Protein AF-A0A9P5E299-F1 (afdb_monomer)

Structure (mmCIF, N/CA/C/O backbone):
data_AF-A0A9P5E299-F1
#
_entry.id   AF-A0A9P5E299-F1
#
loop_
_atom_site.group_PDB
_atom_site.id
_atom_site.type_symbol
_atom_site.label_atom_id
_atom_site.label_alt_id
_atom_site.label_comp_id
_atom_site.label_asym_id
_atom_site.label_entity_id
_atom_site.label_seq_id
_atom_site.pdbx_PDB_ins_code
_atom_site.Cartn_x
_atom_site.Cartn_y
_atom_site.Cartn_z
_atom_site.occupancy
_atom_site.B_iso_or_equiv
_atom_site.auth_seq_id
_atom_site.auth_comp_id
_atom_site.auth_asym_id
_atom_site.auth_atom_id
_atom_site.pdbx_PDB_model_num
ATOM 1 N N . MET A 1 1 ? -34.247 -9.496 17.840 1.00 45.66 1 MET A N 1
ATOM 2 C CA . MET A 1 1 ? -34.754 -9.740 16.474 1.00 45.66 1 MET A CA 1
ATOM 3 C C . MET A 1 1 ? -33.866 -8.921 15.563 1.00 45.66 1 MET A C 1
ATOM 5 O O . MET A 1 1 ? -34.236 -7.826 15.164 1.00 45.66 1 MET A O 1
ATOM 9 N N . ASP A 1 2 ? -32.658 -9.420 15.322 1.00 56.34 2 ASP A N 1
ATOM 10 C CA . ASP A 1 2 ? -31.679 -8.751 14.474 1.00 56.34 2 ASP A CA 1
ATOM 11 C C . ASP A 1 2 ? -31.809 -9.475 13.147 1.00 56.34 2 ASP A C 1
ATOM 13 O O . ASP A 1 2 ? -31.254 -10.553 12.957 1.00 56.34 2 ASP A O 1
ATOM 17 N N . SER A 1 3 ? -32.709 -8.951 12.321 1.00 55.81 3 SER A N 1
ATOM 18 C CA . SER A 1 3 ? -32.991 -9.416 10.970 1.00 55.81 3 SER A CA 1
ATOM 19 C C . SER A 1 3 ? -31.706 -9.862 10.284 1.00 55.81 3 SER A C 1
ATOM 21 O O . SER A 1 3 ? -30.760 -9.075 10.199 1.00 55.81 3 SER A O 1
ATOM 23 N N . GLU A 1 4 ? -31.707 -11.116 9.828 1.00 57.66 4 GLU A N 1
ATOM 24 C CA . GLU A 1 4 ? -30.712 -11.706 8.946 1.00 57.66 4 GLU A CA 1
ATOM 25 C C . GLU A 1 4 ? -30.465 -10.782 7.751 1.00 57.66 4 GLU A C 1
ATOM 27 O O . GLU A 1 4 ? -31.087 -10.896 6.695 1.00 57.66 4 GLU A O 1
ATOM 32 N N . LEU A 1 5 ? -29.544 -9.836 7.911 1.00 64.62 5 LEU A N 1
ATOM 33 C CA . LEU A 1 5 ? -28.848 -9.237 6.791 1.00 64.62 5 LEU A CA 1
ATOM 34 C C . LEU A 1 5 ? -28.011 -10.377 6.224 1.00 64.62 5 LEU A C 1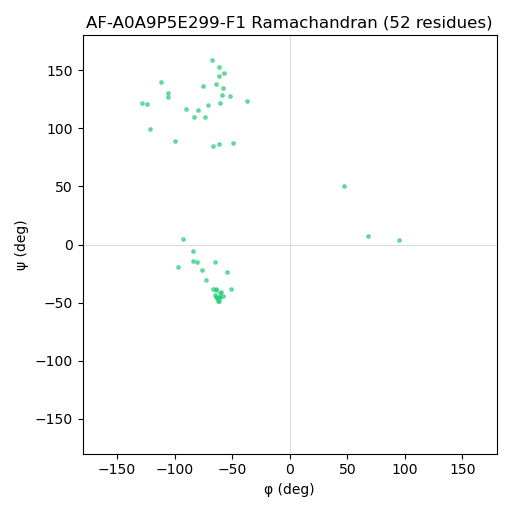
ATOM 36 O O . LEU A 1 5 ? -26.874 -10.588 6.642 1.00 64.62 5 LEU A O 1
ATOM 40 N N . SER A 1 6 ? -28.638 -11.178 5.362 1.00 69.12 6 SER A N 1
ATOM 41 C CA . SER A 1 6 ? -27.989 -12.197 4.551 1.00 69.12 6 SER A CA 1
ATOM 42 C C . SER A 1 6 ? -26.999 -11.461 3.660 1.00 69.12 6 SER A C 1
ATOM 44 O O . SER A 1 6 ? -27.323 -10.958 2.584 1.00 69.12 6 SER A O 1
ATOM 46 N N . PHE A 1 7 ? -25.805 -11.249 4.201 1.00 70.38 7 PHE A N 1
ATOM 47 C CA . PHE A 1 7 ? -24.723 -10.639 3.470 1.00 70.38 7 PHE A CA 1
ATOM 48 C C . PHE A 1 7 ? -24.360 -11.580 2.323 1.00 70.38 7 PHE A C 1
ATOM 50 O O . PHE A 1 7 ? -24.305 -12.799 2.528 1.00 70.38 7 PHE A O 1
ATOM 57 N N . PRO A 1 8 ? -24.107 -11.047 1.118 1.00 79.25 8 PRO A N 1
ATOM 58 C CA . PRO A 1 8 ? -23.596 -11.877 0.048 1.00 79.25 8 PRO A CA 1
ATOM 59 C C . PRO A 1 8 ? -22.281 -12.532 0.508 1.00 79.25 8 PRO A C 1
ATOM 61 O O . PRO A 1 8 ? -21.540 -11.940 1.309 1.00 79.25 8 PRO A O 1
ATOM 64 N N . PRO A 1 9 ? -21.985 -13.754 0.034 1.00 75.44 9 PRO A N 1
ATOM 65 C CA . PRO A 1 9 ? -20.78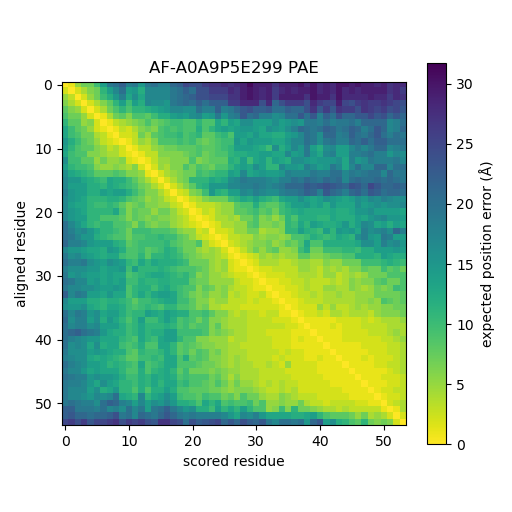8 -14.480 0.437 1.00 75.44 9 PRO A CA 1
ATOM 66 C C . PRO A 1 9 ? -19.541 -13.602 0.248 1.00 75.44 9 PRO A C 1
ATOM 68 O O . PRO A 1 9 ? -19.342 -13.013 -0.811 1.00 75.44 9 PRO A O 1
ATOM 71 N N . GLY A 1 10 ? -18.728 -13.485 1.303 1.00 72.06 10 GLY A N 1
ATOM 72 C CA . GLY A 1 10 ? -17.523 -12.644 1.325 1.00 72.06 10 GLY A CA 1
ATOM 73 C C . GLY A 1 10 ? -17.699 -11.234 1.904 1.00 72.06 10 GLY A C 1
ATOM 74 O O . GLY A 1 10 ? -16.739 -10.468 1.904 1.00 72.06 10 GLY A O 1
ATOM 75 N N . THR A 1 11 ? -18.881 -10.877 2.417 1.00 75.94 11 THR A N 1
ATOM 76 C CA . THR A 1 11 ? -19.113 -9.566 3.049 1.00 75.94 11 THR A CA 1
ATOM 77 C C . THR A 1 11 ? -19.210 -9.684 4.571 1.00 75.94 11 THR A C 1
ATOM 79 O O . THR A 1 11 ? -20.012 -10.453 5.096 1.00 75.94 11 THR A O 1
ATOM 82 N N . SER A 1 12 ? -18.409 -8.887 5.280 1.00 71.00 12 SER A N 1
ATOM 83 C CA . SER A 1 12 ? -18.359 -8.833 6.747 1.00 71.00 12 SER A CA 1
ATOM 84 C C . SER A 1 12 ? -18.906 -7.498 7.248 1.00 71.00 12 SER A C 1
ATOM 86 O O . SER A 1 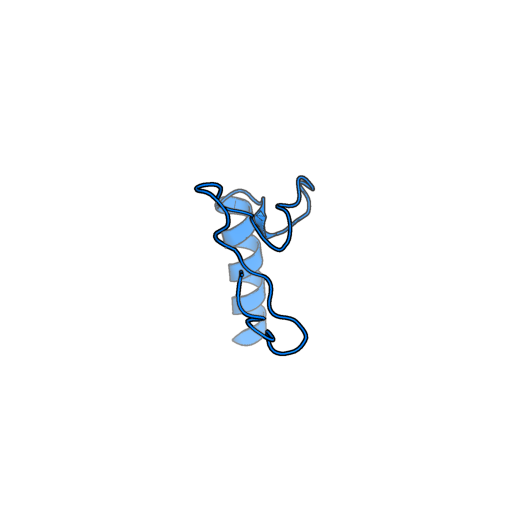12 ? -18.601 -6.443 6.691 1.00 71.00 12 SER A O 1
ATOM 88 N N . ARG A 1 13 ? -19.683 -7.504 8.336 1.00 70.75 13 ARG A N 1
ATOM 89 C CA . ARG A 1 13 ? -20.164 -6.269 8.971 1.00 70.75 13 ARG A CA 1
ATOM 90 C C . ARG A 1 13 ? -19.017 -5.582 9.725 1.00 70.75 13 ARG A C 1
ATOM 92 O O . ARG A 1 13 ? -18.600 -6.065 10.770 1.00 70.75 13 ARG A O 1
ATOM 99 N N . LEU A 1 14 ? -18.548 -4.440 9.218 1.00 71.19 14 LEU A N 1
ATOM 100 C CA . LEU A 1 14 ? -17.421 -3.680 9.796 1.00 71.19 14 LEU A CA 1
ATOM 101 C C . LEU A 1 14 ? -17.804 -2.793 10.997 1.00 71.19 14 LEU A C 1
ATOM 103 O O . LEU A 1 14 ? -16.930 -2.322 11.720 1.00 71.19 14 LEU A O 1
ATOM 107 N N . LEU A 1 15 ? -19.104 -2.555 11.208 1.00 66.19 15 LEU A N 1
ATOM 108 C CA . LEU A 1 15 ? -19.633 -1.689 12.265 1.00 66.19 15 LEU A CA 1
ATOM 109 C C . LEU A 1 15 ? -20.578 -2.491 13.169 1.00 66.19 15 LEU A C 1
ATOM 111 O O . LEU A 1 15 ? -21.746 -2.723 12.828 1.00 66.19 15 LEU A O 1
ATOM 115 N N . SER A 1 16 ? -20.074 -2.930 14.322 1.00 62.69 16 SER A N 1
ATOM 116 C CA . SER A 1 16 ? -20.861 -3.612 15.352 1.00 62.69 16 SER A CA 1
ATOM 117 C C . SER A 1 16 ? -20.630 -2.913 16.690 1.00 62.69 16 SER A C 1
ATOM 119 O O . SER A 1 16 ? -19.495 -2.779 17.124 1.00 62.69 16 SER A O 1
ATOM 121 N N . ARG A 1 17 ? -21.705 -2.420 17.323 1.00 61.44 17 ARG A N 1
ATOM 122 C CA . ARG A 1 17 ? -21.696 -1.866 18.695 1.00 61.44 17 ARG A CA 1
ATOM 123 C C . ARG A 1 17 ? -20.546 -0.873 18.979 1.00 61.44 17 ARG A C 1
ATOM 125 O O . ARG A 1 17 ? -19.850 -1.003 19.975 1.00 61.44 17 ARG A O 1
ATOM 132 N N . SER A 1 18 ? -20.378 0.125 18.109 1.00 65.69 18 SER A N 1
ATOM 133 C CA . SER A 1 18 ? -19.410 1.234 18.249 1.00 65.69 18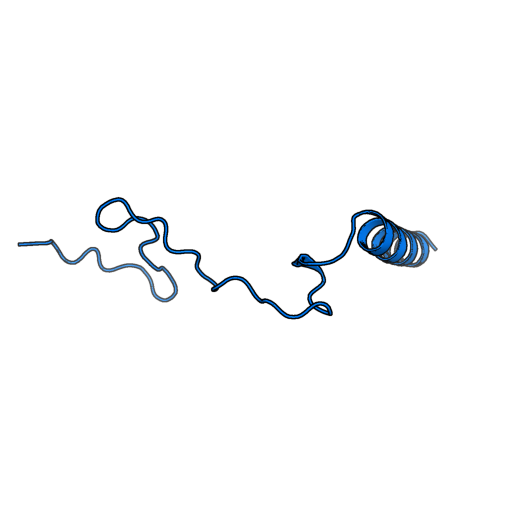 SER A CA 1
ATOM 134 C C . SER A 1 18 ? -17.919 0.882 18.149 1.00 65.69 18 SER A C 1
ATOM 136 O O . SER A 1 18 ? -17.091 1.772 18.332 1.00 65.69 18 SER A O 1
ATOM 138 N N . GLU A 1 19 ? -17.559 -0.353 17.800 1.00 68.75 19 GLU A N 1
ATOM 139 C CA . GLU A 1 19 ? -16.172 -0.744 17.533 1.00 68.75 19 GLU A CA 1
ATOM 140 C C . GLU A 1 19 ? -15.953 -0.932 16.023 1.00 68.75 19 GLU A C 1
ATOM 142 O O . GLU A 1 19 ? -16.750 -1.578 15.335 1.00 68.75 19 GLU A O 1
ATOM 147 N N . ILE A 1 20 ? -14.889 -0.317 15.495 1.00 76.44 20 ILE A N 1
ATOM 148 C CA . ILE A 1 20 ? -14.474 -0.481 14.097 1.00 76.44 20 ILE A CA 1
ATOM 149 C C . ILE A 1 20 ? -13.645 -1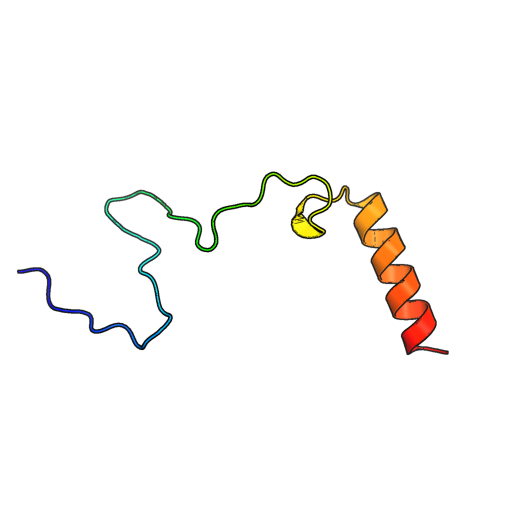.756 14.019 1.00 76.44 20 ILE A C 1
ATOM 151 O O . ILE A 1 20 ? -12.513 -1.800 14.501 1.00 76.44 20 ILE A O 1
ATOM 155 N N . ILE A 1 21 ? -14.201 -2.783 13.383 1.00 73.31 21 ILE A N 1
ATOM 156 C CA . ILE A 1 21 ? -13.482 -4.031 13.137 1.00 73.31 21 ILE A CA 1
ATOM 157 C C . ILE A 1 21 ? -12.771 -3.896 11.791 1.00 73.31 21 ILE A C 1
ATOM 159 O O . ILE A 1 21 ? -13.411 -3.746 10.750 1.00 73.31 21 ILE A O 1
ATOM 163 N N . LEU A 1 22 ? -11.438 -3.936 11.805 1.00 74.19 22 LEU A N 1
ATOM 164 C CA . LEU A 1 22 ? -10.622 -3.913 10.592 1.00 74.19 22 LEU A CA 1
ATOM 165 C C . LEU A 1 22 ? -10.590 -5.316 9.977 1.00 74.19 22 LEU A C 1
ATOM 167 O O . LEU A 1 22 ? -10.081 -6.256 10.590 1.00 74.19 22 LEU A O 1
ATOM 171 N N . VAL A 1 23 ? -11.150 -5.452 8.773 1.00 74.94 23 VAL A N 1
ATOM 172 C CA . VAL A 1 23 ? -11.115 -6.690 7.987 1.00 74.94 23 VAL A CA 1
ATOM 173 C C . VAL A 1 23 ? -10.497 -6.386 6.619 1.00 74.94 23 VAL A C 1
ATOM 175 O O . VAL A 1 23 ? -11.053 -5.564 5.889 1.00 74.94 23 VAL A O 1
ATOM 178 N N . PRO A 1 24 ? -9.379 -7.038 6.248 1.00 72.62 24 PRO A N 1
ATOM 179 C CA . PRO A 1 24 ? -8.609 -7.998 7.046 1.00 72.62 24 PRO A CA 1
ATOM 180 C C . PRO A 1 24 ? -7.924 -7.345 8.257 1.00 72.62 24 PRO A C 1
ATOM 182 O O . PRO A 1 24 ? -7.708 -6.133 8.295 1.00 72.62 24 PRO A O 1
ATOM 185 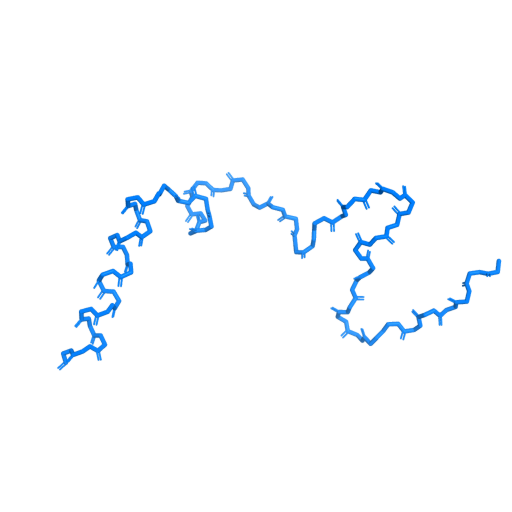N N . THR A 1 25 ? -7.586 -8.161 9.256 1.00 76.50 25 THR A N 1
ATOM 186 C CA . THR A 1 25 ? -6.840 -7.713 10.436 1.00 76.50 25 THR A CA 1
ATOM 187 C C . THR A 1 25 ? -5.506 -7.098 9.995 1.00 76.50 25 THR A C 1
ATOM 189 O O . THR A 1 25 ? -4.836 -7.683 9.140 1.00 76.50 25 THR A O 1
ATOM 192 N N . PRO A 1 26 ? -5.098 -5.936 10.539 1.00 76.38 26 PRO A N 1
ATOM 193 C CA . PRO A 1 26 ? -3.838 -5.310 10.159 1.00 76.38 26 PRO A CA 1
ATOM 194 C C . PRO A 1 26 ? -2.662 -6.255 10.431 1.00 76.38 26 PRO A C 1
ATOM 196 O O . PRO A 1 26 ? -2.511 -6.778 11.535 1.00 76.38 26 PRO A O 1
ATOM 199 N N . SER A 1 27 ? -1.824 -6.461 9.415 1.00 79.75 27 SER A N 1
ATOM 200 C CA . SER A 1 27 ? -0.594 -7.242 9.531 1.00 79.75 27 SER A CA 1
ATOM 201 C C . SER A 1 27 ? 0.475 -6.435 10.266 1.00 79.75 27 SER A C 1
ATOM 203 O O . SER A 1 27 ? 0.674 -5.256 9.977 1.00 79.75 27 SER A O 1
ATOM 205 N N . GLN A 1 28 ? 1.187 -7.067 11.200 1.00 78.94 28 GLN A N 1
ATOM 206 C CA . GLN A 1 28 ? 2.351 -6.483 11.885 1.00 78.94 28 GLN A CA 1
ATOM 207 C C . GLN A 1 28 ? 3.677 -6.840 11.191 1.00 78.94 28 GLN A C 1
ATOM 209 O O . GLN A 1 28 ? 4.746 -6.513 11.704 1.00 78.94 28 GLN A O 1
ATOM 214 N N . ASP A 1 29 ? 3.638 -7.521 10.040 1.00 81.94 29 ASP A N 1
ATOM 215 C CA . ASP A 1 29 ? 4.856 -7.928 9.338 1.00 81.94 29 ASP A CA 1
ATOM 216 C C . ASP A 1 29 ? 5.556 -6.698 8.717 1.00 81.94 29 ASP A C 1
ATOM 218 O O . ASP A 1 29 ? 4.967 -6.015 7.872 1.00 81.94 29 ASP A O 1
ATOM 222 N N . PRO A 1 30 ? 6.812 -6.381 9.087 1.00 79.19 30 PRO A N 1
ATOM 223 C CA . PRO A 1 30 ? 7.571 -5.271 8.501 1.00 79.19 30 PRO A CA 1
ATOM 224 C C . PRO A 1 30 ? 7.897 -5.460 7.009 1.00 79.19 30 PRO A C 1
ATOM 226 O O . PRO A 1 30 ? 8.303 -4.504 6.332 1.00 79.19 30 PRO A O 1
ATOM 229 N N . ASN A 1 31 ? 7.753 -6.676 6.484 1.00 83.44 31 ASN A N 1
ATOM 230 C CA . ASN A 1 31 ? 7.876 -6.958 5.059 1.00 83.44 31 ASN A CA 1
ATOM 231 C C . ASN A 1 31 ? 6.583 -6.706 4.290 1.00 83.44 31 ASN A C 1
ATOM 233 O O . ASN A 1 31 ? 6.661 -6.567 3.068 1.00 83.44 31 ASN A O 1
ATOM 237 N N . ASP A 1 32 ? 5.446 -6.554 4.973 1.00 83.81 32 ASP A N 1
ATOM 238 C CA . ASP A 1 32 ? 4.191 -6.191 4.329 1.00 83.81 32 ASP A CA 1
ATOM 239 C C . ASP A 1 32 ? 4.354 -4.821 3.642 1.00 83.81 32 ASP A C 1
ATOM 241 O O . ASP A 1 32 ? 4.705 -3.832 4.307 1.00 83.81 32 ASP A O 1
ATOM 245 N N . PRO A 1 33 ? 4.131 -4.721 2.317 1.00 82.62 33 PRO A N 1
ATOM 246 C CA . PRO A 1 33 ? 4.214 -3.456 1.600 1.00 82.62 33 PRO A CA 1
ATOM 247 C C . PRO A 1 33 ? 3.329 -2.369 2.202 1.00 82.62 33 PRO A C 1
ATOM 249 O O . PRO A 1 33 ? 3.639 -1.180 2.048 1.00 82.62 33 PRO A O 1
ATOM 252 N N . LEU A 1 34 ? 2.270 -2.733 2.930 1.00 81.50 34 LEU A N 1
ATOM 253 C CA . LEU A 1 34 ? 1.427 -1.792 3.652 1.00 81.50 34 LEU A CA 1
ATOM 254 C C . LEU A 1 34 ? 2.192 -1.058 4.768 1.00 81.50 34 LEU A C 1
ATOM 256 O O . LEU A 1 34 ? 2.053 0.164 4.869 1.00 81.50 34 LEU A O 1
ATOM 260 N N . ASN A 1 35 ? 3.085 -1.746 5.482 1.00 84.69 35 ASN A N 1
ATOM 261 C CA . ASN A 1 35 ? 3.849 -1.229 6.628 1.00 84.69 35 ASN A CA 1
ATOM 262 C C . ASN A 1 35 ? 5.128 -0.464 6.252 1.00 84.69 35 ASN A C 1
ATOM 264 O O . ASN A 1 35 ? 5.813 0.097 7.109 1.00 84.69 35 ASN A O 1
ATOM 268 N N . TRP A 1 36 ? 5.491 -0.426 4.972 1.00 89.50 36 TRP A N 1
ATOM 269 C CA . TRP A 1 36 ? 6.720 0.227 4.532 1.00 89.50 36 TRP A CA 1
ATOM 270 C C . TRP A 1 36 ? 6.755 1.733 4.833 1.00 89.50 36 TRP A C 1
ATOM 272 O O . TRP A 1 36 ? 5.769 2.454 4.682 1.00 89.50 36 TRP A O 1
ATOM 282 N N . SER A 1 37 ? 7.947 2.249 5.145 1.00 87.62 37 SER A N 1
ATOM 283 C CA . SER A 1 37 ? 8.174 3.696 5.187 1.00 87.62 37 SER A CA 1
ATOM 284 C C . SER A 1 37 ? 7.934 4.329 3.810 1.00 87.62 37 SER A C 1
ATOM 286 O O . SER A 1 37 ? 8.143 3.693 2.772 1.00 87.62 37 SER A O 1
ATOM 288 N N . LYS A 1 38 ? 7.549 5.614 3.781 1.00 90.62 38 LYS A N 1
ATOM 289 C CA . LYS A 1 38 ? 7.272 6.355 2.532 1.00 90.62 38 LYS A CA 1
ATOM 290 C C . LYS A 1 38 ? 8.409 6.234 1.511 1.00 90.62 38 LYS A C 1
ATOM 292 O O . LYS A 1 38 ? 8.155 6.057 0.327 1.00 90.62 38 LYS A O 1
ATOM 297 N N . ARG A 1 39 ? 9.660 6.243 1.984 1.00 92.94 39 ARG A N 1
ATOM 298 C C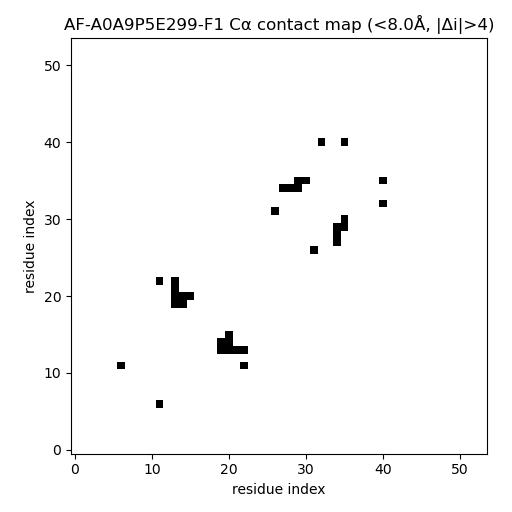A . ARG A 1 39 ? 10.855 6.070 1.147 1.00 92.94 39 ARG A CA 1
ATOM 299 C C . ARG A 1 39 ? 10.906 4.696 0.477 1.00 92.94 39 ARG A C 1
ATOM 301 O O . ARG A 1 39 ? 11.176 4.614 -0.714 1.00 92.94 39 ARG A O 1
ATOM 308 N N . ARG A 1 40 ? 10.631 3.620 1.224 1.00 92.50 40 ARG A N 1
ATOM 309 C CA . ARG A 1 40 ? 10.623 2.255 0.676 1.00 92.50 40 ARG A CA 1
ATOM 310 C C . ARG A 1 40 ? 9.478 2.070 -0.325 1.00 92.50 40 ARG A C 1
ATOM 312 O O . ARG A 1 40 ? 9.700 1.464 -1.368 1.00 92.50 40 ARG A O 1
ATOM 319 N N . LYS A 1 41 ? 8.298 2.648 -0.062 1.00 91.94 41 LYS A N 1
ATOM 320 C CA . LYS A 1 41 ? 7.181 2.661 -1.027 1.00 91.94 41 LYS A CA 1
ATOM 321 C C . LYS A 1 41 ? 7.553 3.398 -2.316 1.00 91.94 41 LYS A C 1
ATOM 323 O O . LYS A 1 41 ? 7.380 2.836 -3.390 1.00 91.94 41 LYS A O 1
ATOM 328 N N . ALA A 1 42 ? 8.117 4.603 -2.205 1.00 94.19 42 ALA A N 1
ATOM 329 C CA . ALA A 1 42 ? 8.533 5.395 -3.360 1.00 94.19 42 ALA A CA 1
ATOM 330 C C . ALA A 1 42 ? 9.548 4.642 -4.228 1.00 94.19 42 ALA A C 1
ATOM 332 O O . ALA A 1 42 ? 9.376 4.585 -5.439 1.00 94.19 42 ALA A O 1
ATOM 333 N N . TRP A 1 43 ? 10.545 3.990 -3.617 1.00 94.62 43 TRP A N 1
ATOM 334 C CA . TRP A 1 43 ? 11.531 3.242 -4.394 1.00 94.62 43 TRP A CA 1
ATOM 335 C C . TRP A 1 43 ? 10.937 2.089 -5.195 1.00 94.62 43 TRP A C 1
ATOM 337 O O . TRP A 1 43 ? 11.199 1.979 -6.389 1.00 94.62 43 TRP A O 1
ATOM 347 N N . ASN A 1 44 ? 10.117 1.256 -4.558 1.00 91.19 44 ASN A N 1
ATOM 348 C CA . ASN A 1 44 ? 9.481 0.137 -5.250 1.00 91.19 44 ASN A CA 1
ATOM 349 C C . ASN A 1 44 ? 8.533 0.627 -6.352 1.00 91.19 44 ASN A C 1
ATOM 351 O O . ASN A 1 44 ? 8.516 0.057 -7.437 1.00 91.19 44 ASN A O 1
ATOM 355 N N . PHE A 1 45 ? 7.795 1.712 -6.109 1.00 91.44 45 PHE A N 1
ATOM 356 C CA . PHE A 1 45 ? 6.899 2.283 -7.110 1.00 91.44 45 PHE A CA 1
ATOM 357 C C . PHE A 1 45 ? 7.657 2.834 -8.324 1.00 91.44 45 PHE A C 1
ATOM 359 O O . PHE A 1 45 ? 7.278 2.545 -9.453 1.00 91.44 45 PHE A O 1
ATOM 366 N N . THR A 1 46 ? 8.766 3.551 -8.115 1.00 94.62 46 THR A N 1
ATOM 367 C CA . THR A 1 46 ? 9.620 4.034 -9.210 1.00 94.62 46 THR A CA 1
ATOM 368 C C . THR A 1 46 ? 10.166 2.887 -10.057 1.00 94.62 46 THR A C 1
ATOM 370 O O . THR A 1 46 ? 10.186 3.001 -11.278 1.00 94.62 46 THR A O 1
ATOM 373 N N . LEU A 1 47 ? 10.578 1.775 -9.437 1.00 92.50 47 LEU A N 1
ATOM 374 C CA . LEU A 1 47 ? 11.055 0.596 -10.168 1.00 92.50 47 LEU A CA 1
ATOM 375 C C . LEU A 1 47 ? 9.952 -0.024 -11.035 1.00 92.50 47 LEU A C 1
ATOM 377 O O . LEU A 1 47 ? 10.196 -0.318 -12.203 1.00 92.50 47 LEU A O 1
ATOM 381 N N . VAL A 1 48 ? 8.741 -0.175 -10.486 1.00 92.44 48 VAL A N 1
ATOM 382 C CA . VAL A 1 48 ? 7.573 -0.659 -11.241 1.00 92.44 48 VAL A CA 1
ATOM 383 C C . VAL A 1 48 ? 7.254 0.281 -12.403 1.00 92.44 48 VAL A C 1
ATOM 385 O O . VAL A 1 48 ? 7.066 -0.177 -13.524 1.00 92.44 48 VAL A O 1
ATOM 388 N N . LEU A 1 49 ? 7.255 1.594 -12.172 1.00 91.75 49 LEU A N 1
ATOM 389 C CA . LEU A 1 49 ? 7.017 2.566 -13.237 1.00 91.75 49 LEU A CA 1
ATOM 390 C C . LEU A 1 49 ? 8.077 2.486 -14.340 1.00 91.75 49 LEU A C 1
ATOM 392 O O . LEU A 1 49 ? 7.728 2.473 -15.519 1.00 91.75 49 LEU A O 1
ATOM 396 N N . ALA A 1 50 ? 9.354 2.395 -13.969 1.00 93.25 50 ALA A N 1
ATOM 397 C CA . ALA A 1 50 ? 10.454 2.328 -14.924 1.00 93.25 50 ALA A CA 1
ATOM 398 C C . ALA A 1 50 ? 10.344 1.104 -15.844 1.00 93.25 50 ALA A C 1
ATOM 400 O O . ALA A 1 50 ? 10.542 1.243 -17.046 1.00 93.25 50 ALA A O 1
ATOM 401 N N . VAL A 1 51 ? 9.978 -0.068 -15.306 1.00 94.25 51 VAL A N 1
ATOM 402 C CA . VAL A 1 51 ? 9.789 -1.273 -16.134 1.00 94.25 51 VAL A CA 1
ATOM 403 C C . VAL A 1 51 ? 8.522 -1.212 -16.987 1.00 94.25 51 VAL A C 1
ATOM 405 O O . VAL A 1 5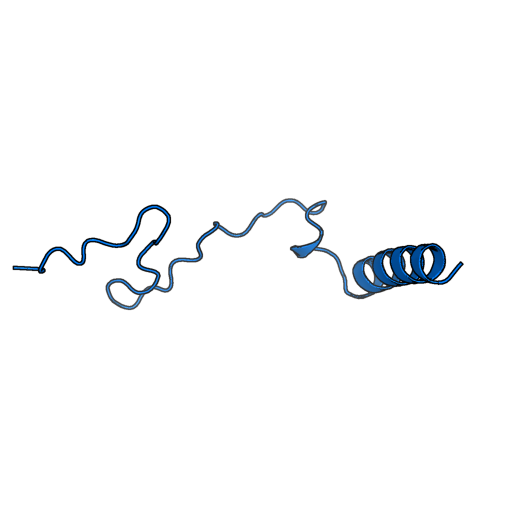1 ? 8.509 -1.776 -18.069 1.00 94.25 51 VAL A O 1
ATOM 408 N N . THR A 1 52 ? 7.460 -0.531 -16.543 1.00 89.50 52 THR A N 1
ATOM 409 C CA . THR A 1 52 ? 6.224 -0.418 -17.344 1.00 89.50 52 THR A CA 1
ATOM 410 C C . THR A 1 52 ? 6.317 0.571 -18.505 1.00 89.50 52 THR A C 1
ATOM 412 O O . THR A 1 52 ? 5.502 0.500 -19.418 1.00 89.50 52 THR A O 1
ATOM 415 N N . VAL A 1 53 ? 7.251 1.525 -18.449 1.00 80.56 53 VAL A N 1
ATOM 416 C CA . VAL A 1 53 ? 7.414 2.577 -19.468 1.00 80.56 53 VAL A CA 1
ATOM 417 C C . VAL A 1 53 ? 8.503 2.229 -20.497 1.00 80.56 53 VAL A C 1
ATOM 419 O O . VAL A 1 53 ? 8.506 2.815 -21.579 1.00 80.56 53 VAL A O 1
ATOM 422 N N . ALA A 1 54 ? 9.412 1.305 -20.169 1.00 61.41 54 ALA A N 1
ATOM 423 C CA . ALA A 1 54 ? 10.446 0.783 -21.069 1.00 61.41 54 ALA A CA 1
ATOM 424 C C . ALA A 1 54 ? 9.889 -0.281 -22.028 1.00 61.41 54 ALA A C 1
ATOM 426 O O . ALA A 1 54 ? 10.340 -0.289 -23.195 1.00 61.41 54 ALA A O 1
#

pLDDT: mean 78.28, std 11.99, range [45.66, 94.62]

Radius of gyration: 18.62 Å; Cα contacts (8 Å, |Δ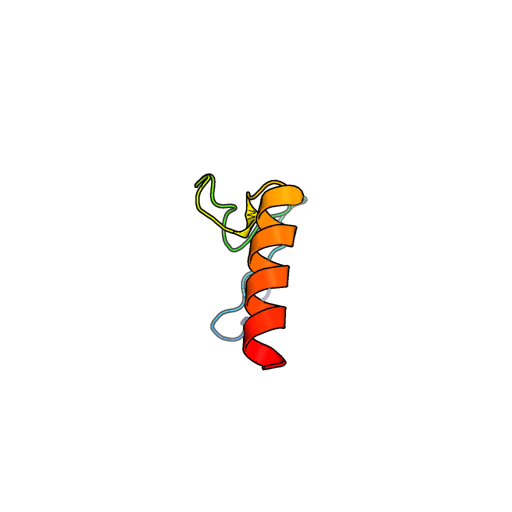i|>4): 17; chains: 1; bounding box: 46×21×40 Å

Organism: NCBI:txid1803897

Foldseek 3Di:
DPPPPVDDPPDDDQDDPNDGDDPPDDDPDCPPLVNDDPVVVVVVVVVVVVVVVD

Mean predicted aligned error: 10.82 Å

Solvent-accessible surface area (backbone atoms only — not comparable to full-atom values): 3750 Å² total; per-residue (Å²): 138,82,74,83,75,78,57,62,93,93,60,76,88,45,77,53,95,93,45,82,55,63,81,75,69,84,78,85,51,76,80,39,78,85,64,42,54,72,68,59,49,50,53,56,50,52,53,53,50,54,65,74,75,107

Sequence (54 aa):
MDSELSFPPGTSRLLSRSEIILVPTPSQDPNDPLNWSKRRKAWNFTLVLAVTVA

Secondary structure (DSSP, 8-state):
------PPTT----EETTEE--SSPPP--TTSGGG--HHHHHHHHHHHHHHHH-